Protein AF-A0A4Y8C8L0-F1 (afdb_monomer)

pLDDT: mean 95.58, std 4.85, range [56.34, 98.88]

Structure (mmCIF, N/CA/C/O backbone):
data_AF-A0A4Y8C8L0-F1
#
_entry.id   AF-A0A4Y8C8L0-F1
#
loop_
_atom_site.group_PDB
_atom_site.id
_atom_site.type_symbol
_atom_site.label_atom_id
_atom_site.label_alt_id
_atom_site.label_comp_id
_atom_site.label_asym_id
_atom_site.label_entity_id
_atom_site.label_seq_id
_atom_site.pdbx_PDB_ins_code
_atom_site.Cartn_x
_atom_site.Cartn_y
_atom_site.Cartn_z
_atom_site.occupancy
_atom_site.B_iso_or_equiv
_atom_site.auth_seq_id
_atom_site.auth_comp_id
_atom_site.auth_asym_id
_atom_site.auth_atom_id
_atom_site.pdbx_PDB_model_num
ATOM 1 N N . THR A 1 1 ? 7.442 3.803 11.627 1.00 80.44 1 THR A N 1
ATOM 2 C CA . THR A 1 1 ? 6.664 5.045 11.815 1.00 80.44 1 THR A CA 1
ATOM 3 C C . THR A 1 1 ? 5.688 4.893 12.962 1.00 80.44 1 THR A C 1
ATOM 5 O O . THR A 1 1 ? 5.976 5.440 14.012 1.00 80.44 1 THR A O 1
ATOM 8 N N . LEU A 1 2 ? 4.641 4.067 12.838 1.00 90.44 2 LEU A N 1
ATOM 9 C CA . LEU A 1 2 ? 3.652 3.844 13.908 1.00 90.44 2 LEU A CA 1
ATOM 10 C C . LEU A 1 2 ? 4.263 3.293 15.202 1.00 90.44 2 LEU A C 1
ATOM 12 O O . LEU A 1 2 ? 4.117 3.893 16.256 1.00 90.44 2 LEU A O 1
ATOM 16 N N . THR A 1 3 ? 5.054 2.224 15.108 1.00 92.75 3 THR A N 1
ATOM 17 C CA . THR A 1 3 ? 5.702 1.550 16.253 1.00 92.75 3 THR A CA 1
ATOM 18 C C . THR A 1 3 ? 6.687 2.414 17.051 1.00 92.75 3 THR A C 1
ATOM 20 O O . THR A 1 3 ? 7.166 1.976 18.090 1.00 92.75 3 THR A O 1
ATOM 23 N N . LYS A 1 4 ? 7.007 3.630 16.582 1.00 93.44 4 LYS A N 1
ATOM 24 C CA . LYS A 1 4 ? 7.829 4.602 17.321 1.00 93.44 4 LYS A CA 1
ATOM 25 C C . LYS A 1 4 ? 6.999 5.457 18.296 1.00 93.44 4 LYS A C 1
ATOM 27 O O . LYS A 1 4 ? 7.584 6.148 19.122 1.00 93.44 4 LYS A O 1
ATOM 32 N N . ILE A 1 5 ? 5.669 5.448 18.185 1.00 94.06 5 ILE A N 1
ATOM 33 C CA . ILE A 1 5 ? 4.748 6.255 18.996 1.00 94.06 5 ILE A CA 1
ATOM 34 C C . ILE A 1 5 ? 4.358 5.459 20.249 1.00 94.06 5 ILE A C 1
ATOM 36 O O . ILE A 1 5 ? 3.934 4.307 20.155 1.00 94.06 5 ILE A O 1
ATOM 40 N N . SER A 1 6 ? 4.496 6.067 21.429 1.00 95.50 6 SER A N 1
ATOM 41 C CA . SER A 1 6 ? 4.052 5.448 22.685 1.00 95.50 6 SER A CA 1
ATOM 42 C C . SER A 1 6 ? 2.534 5.233 22.676 1.00 95.50 6 SER A C 1
ATOM 44 O O . SER A 1 6 ? 1.801 6.109 22.228 1.00 95.50 6 SER A O 1
ATOM 46 N N . GLY A 1 7 ? 2.063 4.083 23.166 1.00 94.88 7 GLY A N 1
ATOM 47 C CA . GLY A 1 7 ? 0.633 3.738 23.199 1.00 94.88 7 GLY A CA 1
ATOM 48 C C . GLY A 1 7 ? 0.058 3.211 21.879 1.00 94.88 7 GLY A C 1
ATOM 49 O O . GLY A 1 7 ? -1.104 2.829 21.830 1.00 94.88 7 GLY A O 1
ATOM 50 N N . VAL A 1 8 ? 0.855 3.109 20.807 1.00 96.25 8 VAL A N 1
ATOM 51 C CA . VAL A 1 8 ? 0.346 2.691 19.486 1.00 96.25 8 VAL A CA 1
ATOM 52 C C . VAL A 1 8 ? -0.254 1.280 19.460 1.00 96.25 8 VAL A C 1
ATOM 54 O O . VAL A 1 8 ? -1.056 0.973 18.584 1.00 96.25 8 VAL A O 1
ATOM 57 N N . SER A 1 9 ? 0.083 0.433 20.435 1.00 95.06 9 SER A N 1
ATOM 58 C CA . SER A 1 9 ? -0.522 -0.891 20.614 1.00 95.06 9 SER A CA 1
ATOM 59 C C . SER A 1 9 ? -2.037 -0.853 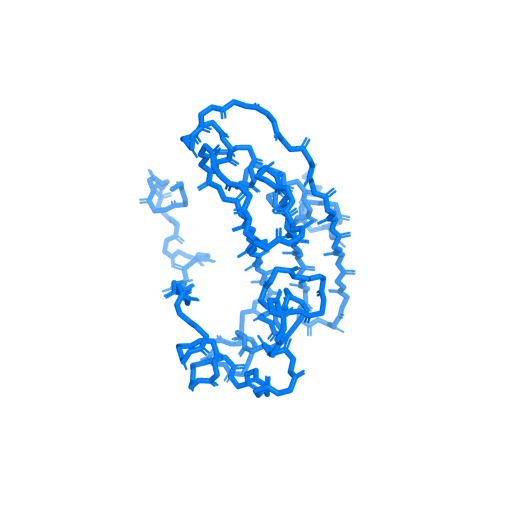20.841 1.00 95.06 9 SER A C 1
ATOM 61 O O . SER A 1 9 ? -2.684 -1.874 20.657 1.00 95.06 9 SER A O 1
ATOM 63 N N . GLU A 1 10 ? -2.606 0.291 21.234 1.00 95.50 10 GLU A N 1
ATOM 64 C CA . GLU A 1 10 ? -4.059 0.466 21.378 1.00 95.50 10 GLU A CA 1
ATOM 65 C C . GLU A 1 10 ? -4.789 0.551 20.028 1.00 95.50 10 GLU A C 1
ATOM 67 O O . GLU A 1 10 ? -5.989 0.303 19.971 1.00 95.50 10 GLU A O 1
ATOM 72 N N . ILE A 1 11 ? -4.080 0.899 18.945 1.00 93.94 11 ILE A N 1
ATOM 73 C CA . ILE A 1 11 ? -4.677 1.159 17.621 1.00 93.94 11 ILE A CA 1
ATOM 74 C C . ILE A 1 11 ? -4.023 0.380 16.474 1.00 93.94 11 ILE A C 1
ATOM 76 O O . ILE A 1 11 ? -4.515 0.403 15.348 1.00 93.94 11 ILE A O 1
ATOM 80 N N . PHE A 1 12 ? -2.885 -0.272 16.716 1.00 95.31 12 PHE A N 1
ATOM 81 C CA . PHE A 1 12 ? -2.119 -0.974 15.693 1.00 95.31 12 PHE A CA 1
ATOM 82 C C . PHE A 1 12 ? -1.701 -2.358 16.182 1.00 95.31 12 PHE A C 1
ATOM 84 O O . PHE A 1 12 ? -0.734 -2.509 16.930 1.00 95.31 12 PHE A O 1
ATOM 91 N N . GLU A 1 13 ? -2.410 -3.376 15.701 1.00 93.31 13 GLU A N 1
ATOM 92 C CA . GLU A 1 13 ? -2.133 -4.777 16.031 1.00 93.31 13 GLU A CA 1
ATOM 93 C C . GLU A 1 13 ? -0.992 -5.372 15.193 1.00 93.31 13 GLU A C 1
ATOM 95 O O . GLU A 1 13 ? -0.293 -6.281 15.639 1.00 93.31 13 GLU A O 1
ATOM 100 N N . GLY A 1 14 ? -0.761 -4.861 13.978 1.00 93.38 14 GLY A N 1
ATOM 101 C CA . GLY A 1 14 ? 0.304 -5.370 13.122 1.00 93.38 14 GLY A CA 1
ATOM 102 C C . GLY A 1 14 ? 0.213 -4.946 11.660 1.00 93.38 14 GLY A C 1
ATOM 103 O O . GLY A 1 14 ? -0.591 -4.108 11.264 1.00 93.38 14 GLY A O 1
ATOM 104 N N . SER A 1 15 ? 1.085 -5.536 10.840 1.00 95.62 15 SER A N 1
ATOM 105 C CA . SER A 1 15 ? 1.141 -5.304 9.392 1.00 95.62 15 SER A CA 1
ATOM 106 C C . SER A 1 15 ? 1.688 -6.523 8.652 1.00 95.62 15 SER A C 1
ATOM 108 O O . SER A 1 15 ? 2.315 -7.395 9.253 1.00 95.62 15 SER A O 1
ATOM 110 N N . ILE A 1 16 ? 1.481 -6.554 7.334 1.00 96.12 16 ILE A N 1
ATOM 111 C CA . ILE A 1 16 ? 2.042 -7.563 6.434 1.00 96.12 16 ILE A CA 1
ATOM 112 C C . ILE A 1 16 ? 3.026 -6.893 5.476 1.00 96.12 16 ILE A C 1
ATOM 114 O O . ILE A 1 16 ? 2.667 -5.959 4.761 1.00 96.12 16 ILE A O 1
ATOM 118 N N . ILE A 1 17 ? 4.247 -7.426 5.408 1.00 96.81 17 ILE A N 1
ATOM 119 C CA . ILE A 1 17 ? 5.237 -7.064 4.389 1.00 96.81 17 ILE A CA 1
ATOM 120 C C . ILE A 1 17 ? 5.237 -8.146 3.304 1.00 96.81 17 ILE A C 1
ATOM 122 O O . ILE A 1 17 ? 5.877 -9.188 3.438 1.00 96.81 17 ILE A O 1
ATOM 126 N N . SER A 1 18 ? 4.502 -7.909 2.216 1.00 96.19 18 SER A N 1
ATOM 127 C CA . SER A 1 18 ? 4.296 -8.872 1.125 1.00 96.19 18 SER A CA 1
ATOM 128 C C . SER A 1 18 ? 5.189 -8.602 -0.093 1.00 96.19 18 SER A C 1
ATOM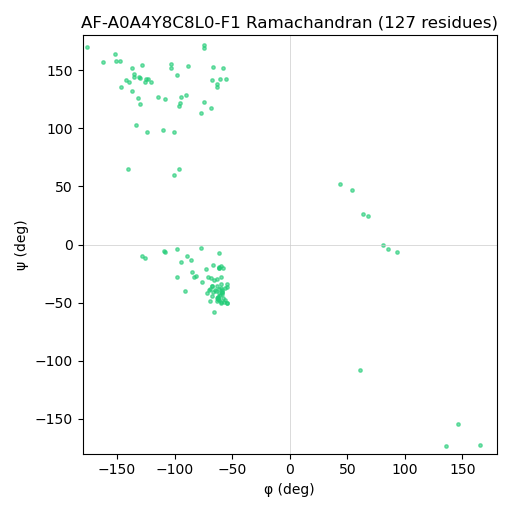 130 O O . SER A 1 18 ? 4.721 -8.367 -1.208 1.00 96.19 18 SER A O 1
ATOM 132 N N . TYR A 1 19 ? 6.509 -8.642 0.114 1.00 94.62 19 TYR A N 1
ATOM 133 C CA . TYR A 1 19 ? 7.490 -8.254 -0.911 1.00 94.62 19 TYR A CA 1
ATOM 134 C C . TYR A 1 19 ? 7.349 -9.052 -2.219 1.00 94.62 19 TYR A C 1
ATOM 136 O O . TYR A 1 19 ? 7.219 -8.464 -3.289 1.00 94.62 19 TYR A O 1
ATOM 144 N N . SER A 1 20 ? 7.279 -10.384 -2.143 1.00 95.94 20 SER A N 1
ATOM 145 C CA . SER A 1 20 ? 7.144 -11.242 -3.330 1.00 95.94 20 SER A CA 1
ATOM 146 C C . SER A 1 20 ? 5.688 -11.488 -3.730 1.00 95.94 20 SER A C 1
ATOM 148 O O . SER A 1 20 ? 4.792 -11.499 -2.882 1.00 95.94 20 SER A O 1
ATOM 150 N N . ASN A 1 21 ? 5.460 -11.766 -5.016 1.00 96.56 21 ASN A N 1
ATOM 151 C CA . ASN A 1 21 ? 4.139 -12.140 -5.536 1.00 96.56 21 ASN A CA 1
ATOM 152 C C . ASN A 1 21 ? 3.604 -13.415 -4.877 1.00 96.56 21 ASN A C 1
ATOM 154 O O . ASN A 1 21 ? 2.422 -13.478 -4.554 1.00 96.56 21 ASN A O 1
ATOM 158 N N . ARG A 1 22 ? 4.484 -14.365 -4.535 1.00 96.94 22 ARG A N 1
ATOM 159 C CA . ARG A 1 22 ? 4.128 -15.543 -3.735 1.00 96.94 22 ARG A CA 1
ATOM 160 C C . ARG A 1 22 ? 3.497 -15.161 -2.391 1.00 96.94 22 ARG A C 1
ATOM 162 O O . ARG A 1 22 ? 2.441 -15.674 -2.053 1.00 96.94 22 AR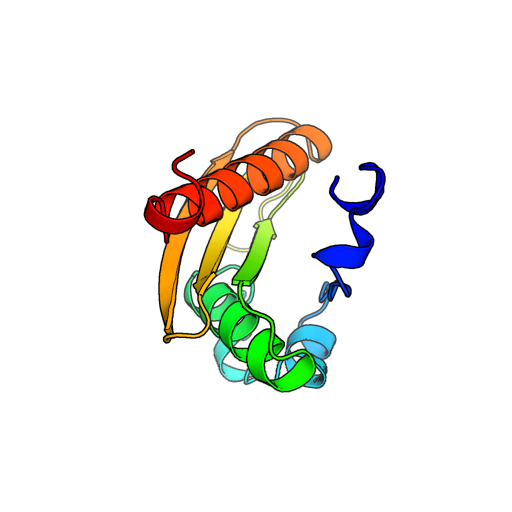G A O 1
ATOM 169 N N . ILE A 1 23 ? 4.099 -14.229 -1.645 1.00 97.31 23 ILE A N 1
ATOM 170 C CA . ILE A 1 23 ? 3.550 -13.791 -0.348 1.00 97.31 23 ILE A CA 1
ATOM 171 C C . ILE A 1 23 ? 2.251 -12.996 -0.530 1.00 97.31 23 ILE A C 1
ATOM 173 O O . ILE A 1 23 ? 1.317 -13.170 0.248 1.00 97.31 23 ILE A O 1
ATOM 177 N N . LYS A 1 24 ? 2.146 -12.153 -1.567 1.00 97.75 24 LYS A N 1
ATOM 178 C CA . LYS A 1 24 ? 0.880 -11.477 -1.904 1.00 97.75 24 LYS A CA 1
ATOM 179 C C . LYS A 1 24 ? -0.236 -12.488 -2.187 1.00 97.75 24 LYS A C 1
ATOM 181 O O . LYS A 1 24 ? -1.355 -12.313 -1.713 1.00 97.75 24 LYS A O 1
ATOM 186 N N . HIS A 1 25 ? 0.072 -13.555 -2.914 1.00 97.50 25 HIS A N 1
ATOM 187 C CA . HIS A 1 25 ? -0.876 -14.624 -3.186 1.00 97.50 25 HIS A CA 1
ATOM 188 C C . HIS A 1 25 ? -1.262 -15.381 -1.911 1.00 97.50 25 HIS A C 1
ATOM 190 O O . HIS A 1 25 ? -2.431 -15.398 -1.536 1.00 97.50 25 HIS A O 1
ATOM 196 N N . GLU A 1 26 ? -0.283 -15.947 -1.208 1.00 96.94 26 GLU A N 1
ATOM 197 C CA . GLU A 1 26 ? -0.525 -16.831 -0.066 1.00 96.94 26 GLU A CA 1
ATOM 198 C C . GLU A 1 26 ? -1.158 -16.107 1.131 1.00 96.94 26 GLU A C 1
ATOM 200 O O . GLU A 1 26 ? -2.032 -16.666 1.787 1.00 96.94 26 GLU A O 1
ATOM 205 N N . TRP A 1 27 ? -0.719 -14.883 1.449 1.00 96.75 27 TRP A N 1
ATOM 206 C CA . TRP A 1 27 ? -1.106 -14.219 2.705 1.00 96.75 27 TRP A CA 1
ATOM 207 C C . TRP A 1 27 ? -2.253 -13.225 2.539 1.00 96.75 27 TRP A C 1
ATOM 209 O O . TRP A 1 27 ? -2.993 -12.977 3.490 1.00 96.75 27 TRP A O 1
ATOM 219 N N . LEU A 1 28 ? -2.393 -12.633 1.349 1.00 97.25 28 LEU A N 1
ATOM 220 C CA . LEU A 1 28 ? -3.445 -11.654 1.047 1.00 97.25 28 LEU A CA 1
ATOM 221 C C . LEU A 1 28 ? -4.509 -12.220 0.091 1.00 97.25 28 LEU A C 1
ATOM 223 O O . LEU A 1 28 ? -5.520 -11.564 -0.159 1.00 97.25 28 LEU A O 1
ATOM 227 N N . GLY A 1 29 ? -4.321 -13.438 -0.431 1.00 96.88 29 GLY A N 1
ATOM 228 C CA . GLY A 1 29 ? -5.278 -14.097 -1.322 1.00 96.88 29 GLY A CA 1
ATOM 229 C C . GLY A 1 29 ? -5.398 -13.427 -2.691 1.00 96.88 29 GLY A C 1
ATOM 230 O O . GLY A 1 29 ? -6.454 -13.516 -3.324 1.00 96.88 29 GLY A O 1
ATOM 231 N N . ILE A 1 30 ? -4.362 -12.709 -3.135 1.00 97.88 30 ILE A N 1
ATOM 232 C CA . ILE A 1 30 ? -4.360 -12.039 -4.440 1.00 97.88 30 ILE A CA 1
ATOM 233 C C . ILE A 1 30 ? -4.175 -13.097 -5.527 1.00 97.88 30 ILE A C 1
ATOM 235 O O . ILE A 1 30 ? -3.200 -13.840 -5.511 1.00 97.88 30 ILE A O 1
ATOM 239 N N . SER A 1 31 ? -5.111 -13.191 -6.471 1.00 97.50 31 SER A N 1
ATOM 240 C CA . SER A 1 31 ? -5.017 -14.161 -7.569 1.00 97.50 31 SER A CA 1
ATOM 241 C C . SER A 1 31 ? -3.761 -13.929 -8.415 1.00 97.50 31 SER A C 1
ATOM 243 O O . SER A 1 31 ? -3.411 -12.782 -8.692 1.00 97.50 31 SER A O 1
ATOM 245 N N . GLU A 1 32 ? -3.122 -15.007 -8.872 1.00 96.69 32 GLU A N 1
ATOM 246 C CA . GLU A 1 32 ? -1.951 -14.933 -9.755 1.00 96.69 32 GLU A CA 1
ATOM 247 C C . GLU A 1 32 ? -2.234 -14.105 -11.013 1.00 96.69 32 GLU A C 1
ATOM 249 O O . GLU A 1 32 ? -1.413 -13.271 -11.377 1.00 96.69 32 GLU A O 1
ATOM 254 N N . SER A 1 33 ? -3.446 -14.183 -11.577 1.00 97.00 33 SER A N 1
ATOM 255 C CA . SER A 1 33 ? -3.836 -13.387 -12.750 1.00 97.00 33 SER A CA 1
ATOM 256 C C . SER A 1 33 ? -3.801 -11.868 -12.517 1.00 97.00 33 SER A C 1
ATOM 258 O O . SER A 1 33 ? -3.831 -11.092 -13.465 1.00 97.00 33 SER A O 1
ATOM 260 N N . VAL A 1 34 ? -3.835 -11.417 -11.256 1.00 97.12 34 VAL A N 1
ATOM 261 C CA . VAL A 1 34 ? -3.669 -9.997 -10.893 1.00 97.12 34 VAL A CA 1
ATOM 262 C C . VAL A 1 34 ? -2.192 -9.614 -10.813 1.00 97.12 34 VAL A C 1
ATOM 264 O O . VAL A 1 34 ? -1.871 -8.450 -11.017 1.00 97.12 34 VAL A O 1
ATOM 267 N N . LEU A 1 35 ? -1.316 -10.568 -10.496 1.00 96.69 35 LEU A N 1
ATOM 268 C CA . LEU A 1 35 ? 0.121 -10.368 -10.288 1.00 96.69 35 LEU A CA 1
ATOM 269 C C . LEU A 1 35 ? 0.946 -10.642 -11.556 1.00 96.69 35 LEU A C 1
ATOM 271 O O . LEU A 1 35 ? 2.109 -10.262 -11.630 1.00 96.69 35 LEU A O 1
ATOM 275 N N . GLU A 1 36 ? 0.367 -11.300 -12.557 1.00 93.19 36 GLU A N 1
ATOM 276 C CA . GLU A 1 36 ? 0.993 -11.514 -13.861 1.00 93.19 36 GLU A CA 1
ATOM 277 C C . GLU A 1 36 ? 1.372 -10.195 -14.556 1.00 93.19 36 GLU A C 1
ATOM 279 O O . GLU A 1 36 ? 0.712 -9.170 -14.397 1.00 93.19 36 GLU A O 1
ATOM 284 N N . ASN A 1 37 ? 2.411 -10.241 -15.398 1.00 89.62 37 ASN A N 1
ATOM 285 C CA . ASN A 1 37 ? 2.855 -9.121 -16.239 1.00 89.62 37 ASN A CA 1
ATOM 286 C C . ASN A 1 37 ? 3.134 -7.817 -15.464 1.00 89.62 37 ASN A C 1
ATOM 288 O O . ASN A 1 37 ? 2.710 -6.744 -15.894 1.00 89.62 37 ASN A O 1
ATOM 292 N N . ASN A 1 38 ? 3.867 -7.911 -14.349 1.00 88.19 38 ASN A N 1
ATOM 293 C CA . ASN A 1 38 ? 4.175 -6.794 -13.443 1.00 88.19 38 ASN A CA 1
ATOM 294 C C . ASN A 1 38 ? 2.924 -6.201 -12.765 1.00 88.19 38 ASN A C 1
ATOM 296 O O . ASN A 1 38 ? 2.889 -5.021 -12.408 1.00 88.19 38 ASN A O 1
ATOM 300 N N . GLY A 1 39 ? 1.876 -7.014 -12.607 1.00 93.25 39 GLY A N 1
ATOM 301 C CA . GLY A 1 39 ? 0.598 -6.599 -12.049 1.00 93.25 39 GLY A CA 1
ATOM 302 C C . GLY A 1 39 ? 0.657 -6.221 -10.567 1.00 93.25 39 GLY A C 1
ATOM 303 O O . GLY A 1 39 ? -0.214 -5.490 -10.099 1.00 93.25 39 GLY A O 1
ATOM 304 N N . GLU A 1 40 ? 1.698 -6.624 -9.832 1.00 95.81 40 GLU A N 1
ATOM 305 C CA . G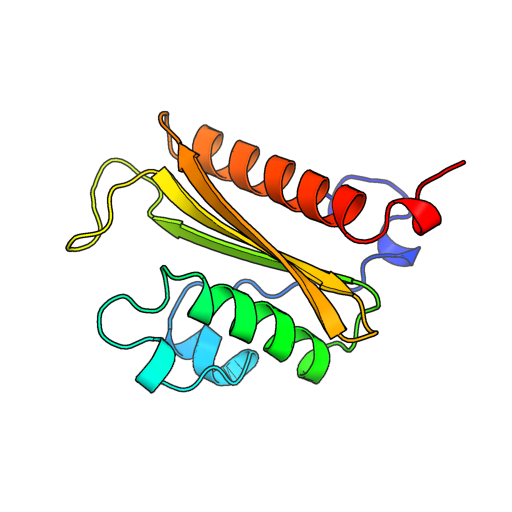LU A 1 40 ? 1.961 -6.159 -8.467 1.00 95.81 40 GLU A CA 1
ATOM 306 C C . GLU A 1 40 ? 2.148 -4.640 -8.375 1.00 95.81 40 GLU A C 1
ATOM 308 O O . GLU A 1 40 ? 1.801 -4.035 -7.363 1.00 95.81 40 GLU A O 1
ATOM 313 N N . TYR A 1 41 ? 2.609 -4.014 -9.455 1.00 96.94 41 TYR A N 1
ATOM 314 C CA . TYR A 1 41 ? 2.754 -2.572 -9.580 1.00 96.94 41 TYR A CA 1
ATOM 315 C C . TYR A 1 41 ? 1.522 -2.001 -10.288 1.00 96.94 41 TYR A C 1
ATOM 317 O O . TYR A 1 41 ? 1.589 -1.510 -11.415 1.00 96.94 41 TYR A O 1
ATOM 325 N N . SER A 1 42 ? 0.363 -2.109 -9.636 1.00 97.69 42 SER A N 1
ATOM 326 C CA . SER A 1 42 ? -0.894 -1.575 -10.160 1.00 97.69 42 SER A CA 1
ATOM 327 C C . SER A 1 42 ? -1.875 -1.177 -9.060 1.00 97.69 42 SER A C 1
ATOM 329 O O . SER A 1 42 ? -1.871 -1.727 -7.954 1.00 97.69 42 SER A O 1
ATOM 331 N N . GLU A 1 43 ? -2.809 -0.285 -9.403 1.00 97.94 43 GLU A N 1
ATOM 332 C CA . GLU A 1 43 ? -3.960 0.042 -8.553 1.00 97.94 43 GLU A CA 1
ATOM 333 C C . GLU A 1 43 ? -4.773 -1.214 -8.218 1.00 97.94 43 GLU A C 1
ATOM 335 O O . GLU A 1 43 ? -5.225 -1.390 -7.086 1.00 97.94 43 GLU A O 1
ATOM 340 N N . ARG A 1 44 ? -4.900 -2.142 -9.176 1.00 98.06 44 ARG A N 1
ATOM 341 C CA . ARG A 1 44 ? -5.615 -3.405 -8.979 1.00 98.06 44 ARG A CA 1
ATOM 342 C C . ARG A 1 44 ? -4.959 -4.258 -7.896 1.00 98.06 44 ARG A C 1
ATOM 344 O O . ARG A 1 44 ? -5.670 -4.775 -7.037 1.00 98.06 44 ARG A O 1
ATOM 351 N N . CYS A 1 45 ? -3.633 -4.393 -7.897 1.00 98.44 45 CYS A N 1
ATOM 352 C CA . CYS A 1 45 ? -2.936 -5.119 -6.836 1.00 98.44 45 CYS A CA 1
ATOM 353 C C . CYS A 1 45 ? -3.141 -4.445 -5.475 1.00 98.44 45 CYS A C 1
ATOM 355 O O . CYS A 1 45 ? -3.527 -5.126 -4.528 1.00 98.44 45 CYS A O 1
ATOM 357 N N . VAL A 1 46 ? -2.983 -3.121 -5.378 1.00 98.69 46 VAL A N 1
ATOM 358 C CA . VAL A 1 46 ? -3.211 -2.377 -4.124 1.00 98.69 46 VAL A CA 1
ATOM 359 C C . VAL A 1 46 ? -4.640 -2.559 -3.602 1.00 98.69 46 VAL A C 1
ATOM 361 O O . VAL A 1 46 ? -4.822 -2.813 -2.412 1.00 98.69 46 VAL A O 1
ATOM 364 N N . TYR A 1 47 ? -5.651 -2.541 -4.474 1.00 98.56 47 TYR A N 1
ATOM 365 C CA . TYR A 1 47 ? -7.034 -2.838 -4.092 1.00 98.56 47 TYR A CA 1
ATOM 366 C C . TYR A 1 47 ? -7.166 -4.235 -3.466 1.00 98.56 47 TYR A C 1
ATOM 368 O O . TYR A 1 47 ? -7.774 -4.398 -2.407 1.00 98.56 47 TYR A O 1
ATOM 376 N N . PHE A 1 48 ? -6.562 -5.256 -4.081 1.00 98.44 48 PHE A N 1
ATOM 377 C CA . PHE A 1 48 ? -6.591 -6.612 -3.531 1.00 98.44 48 PHE A CA 1
ATOM 378 C C . PHE A 1 48 ? -5.729 -6.773 -2.273 1.00 98.44 48 PHE A C 1
ATOM 380 O O . PHE A 1 48 ? -6.094 -7.572 -1.414 1.00 98.44 48 PHE A O 1
ATOM 387 N N . MET A 1 49 ? -4.660 -5.990 -2.100 1.00 98.56 49 MET A N 1
ATOM 388 C CA . MET A 1 49 ? -3.912 -5.926 -0.839 1.00 98.56 49 MET A CA 1
ATOM 389 C C . MET A 1 49 ? -4.792 -5.382 0.293 1.00 98.56 49 MET A C 1
ATOM 391 O O . MET A 1 49 ? -4.855 -5.998 1.358 1.00 98.56 49 MET A O 1
ATOM 395 N N . LEU A 1 50 ? -5.529 -4.290 0.041 1.00 98.44 50 LEU A N 1
ATOM 396 C CA . LEU A 1 50 ? -6.501 -3.734 0.989 1.00 98.44 50 LEU A CA 1
ATOM 397 C C . LEU A 1 50 ? -7.581 -4.766 1.325 1.00 98.44 50 LEU A C 1
ATOM 399 O O . LEU A 1 50 ? -7.820 -5.052 2.489 1.00 98.44 50 LEU A O 1
ATOM 403 N N . LYS A 1 51 ? -8.199 -5.408 0.328 1.00 97.94 51 LYS A N 1
ATOM 404 C CA . LYS A 1 51 ? -9.213 -6.448 0.580 1.00 97.94 51 LYS A CA 1
ATOM 405 C C . LYS A 1 51 ? -8.649 -7.665 1.318 1.00 97.94 51 LYS A C 1
ATOM 407 O O . LYS A 1 51 ? -9.364 -8.266 2.118 1.00 97.94 51 LYS A O 1
ATOM 412 N N . GLY A 1 52 ? -7.408 -8.044 1.027 1.00 97.38 52 GLY A N 1
ATOM 413 C CA . GLY A 1 52 ? -6.731 -9.183 1.634 1.00 97.38 52 GLY A CA 1
ATOM 414 C C . GLY A 1 52 ? -6.554 -9.009 3.137 1.00 97.38 52 GLY A C 1
ATOM 415 O O . GLY A 1 52 ? -6.901 -9.912 3.895 1.00 97.38 52 GLY A O 1
ATOM 416 N N . ILE A 1 53 ? -6.116 -7.827 3.587 1.00 97.00 53 ILE A N 1
ATOM 417 C CA . ILE A 1 53 ? -5.866 -7.605 5.018 1.00 97.00 53 ILE A CA 1
ATOM 418 C C . ILE A 1 53 ? -7.149 -7.667 5.860 1.00 97.00 53 ILE A C 1
ATOM 420 O O . ILE A 1 53 ? -7.101 -8.151 6.988 1.00 97.00 53 ILE A O 1
ATOM 424 N N . PHE A 1 54 ? -8.314 -7.295 5.312 1.00 96.50 54 PHE A N 1
ATOM 425 C CA . PHE A 1 54 ? -9.599 -7.469 6.009 1.00 96.50 54 PHE A CA 1
ATOM 426 C C . PHE A 1 54 ? -9.951 -8.934 6.275 1.00 96.50 54 PHE A C 1
ATOM 428 O O . PHE A 1 54 ? -10.604 -9.224 7.272 1.00 96.50 54 PHE A O 1
ATOM 435 N N . LYS A 1 55 ? -9.504 -9.870 5.431 1.00 92.44 55 LYS A N 1
ATOM 436 C CA . LYS A 1 55 ? -9.718 -11.306 5.669 1.00 92.44 55 LYS A CA 1
ATOM 437 C C . LYS A 1 55 ? -8.790 -11.859 6.749 1.00 92.44 55 LYS A C 1
ATOM 439 O O . LYS A 1 55 ? -9.176 -12.786 7.451 1.00 92.44 55 LYS A O 1
ATOM 444 N N . THR A 1 56 ? -7.580 -11.312 6.851 1.00 90.31 56 THR A N 1
ATOM 445 C CA . THR A 1 56 ? -6.526 -11.839 7.728 1.00 90.31 56 THR A CA 1
ATOM 446 C C . THR A 1 56 ? -6.544 -11.204 9.118 1.00 90.31 56 THR A C 1
ATOM 448 O O . THR A 1 56 ? -6.335 -11.906 10.101 1.00 90.31 56 THR A O 1
ATOM 451 N N . ALA A 1 57 ? -6.791 -9.895 9.206 1.00 92.94 57 ALA A N 1
ATOM 452 C CA . ALA A 1 57 ? -6.702 -9.121 10.448 1.00 92.94 57 ALA A CA 1
ATOM 453 C C . ALA A 1 57 ? -7.975 -8.325 10.784 1.00 92.94 57 ALA A C 1
ATOM 455 O O . ALA A 1 57 ? -8.083 -7.820 11.891 1.00 92.94 57 ALA A O 1
ATOM 456 N N . ASN A 1 58 ? -8.930 -8.205 9.850 1.00 95.31 58 ASN A N 1
ATOM 457 C CA . ASN A 1 58 ? -10.200 -7.486 10.037 1.00 95.31 58 ASN A CA 1
ATOM 458 C C . ASN A 1 58 ? -10.068 -6.108 10.746 1.00 95.31 58 ASN A C 1
ATOM 460 O O . ASN A 1 58 ? -10.762 -5.874 11.738 1.00 95.31 58 ASN A O 1
ATOM 464 N N . PRO A 1 59 ? -9.185 -5.202 10.275 1.00 97.31 59 PRO A N 1
ATOM 465 C CA . PRO A 1 59 ? -8.962 -3.919 10.939 1.00 97.31 59 PRO A CA 1
ATOM 466 C C . PRO A 1 59 ? -10.126 -2.945 10.692 1.00 97.31 59 PRO A C 1
ATOM 468 O O . PRO A 1 59 ? -10.942 -3.161 9.799 1.00 97.31 59 PRO A O 1
ATOM 471 N N . ASP A 1 60 ? -10.177 -1.820 11.410 1.00 97.31 60 ASP A N 1
ATOM 472 C CA . ASP A 1 60 ? -11.078 -0.714 11.048 1.00 97.31 60 ASP A CA 1
ATOM 473 C C . ASP A 1 60 ? -10.599 0.015 9.785 1.00 97.31 60 ASP A C 1
ATOM 475 O O . ASP A 1 60 ? -11.392 0.331 8.894 1.00 97.31 60 ASP A O 1
ATOM 479 N N . PHE A 1 61 ? -9.285 0.229 9.694 1.00 97.94 61 PHE A N 1
ATOM 480 C CA . PHE A 1 61 ? -8.612 0.854 8.563 1.00 97.94 61 PHE A CA 1
ATOM 481 C C . PHE A 1 61 ? -7.497 -0.034 8.018 1.00 97.94 61 PHE A C 1
ATOM 483 O O . PHE A 1 61 ? -6.710 -0.614 8.763 1.00 97.94 61 PHE A O 1
ATOM 490 N N . ALA A 1 62 ? -7.384 -0.076 6.696 1.00 98.25 62 ALA A N 1
ATOM 491 C CA . ALA A 1 62 ? -6.315 -0.743 5.974 1.00 98.25 62 ALA A CA 1
ATOM 492 C C . ALA A 1 62 ? -5.562 0.262 5.105 1.00 98.25 62 ALA A C 1
ATOM 494 O O . ALA A 1 62 ? -6.179 1.097 4.447 1.00 98.25 62 ALA A O 1
ATOM 495 N N . LEU A 1 63 ? -4.237 0.130 5.062 1.00 98.50 63 LEU A N 1
ATOM 496 C CA . LEU A 1 63 ? -3.349 0.883 4.179 1.00 98.50 63 LEU A CA 1
ATOM 497 C C . LEU A 1 63 ? -2.533 -0.095 3.338 1.00 98.50 63 LEU A C 1
ATOM 499 O O . LEU A 1 63 ? -2.114 -1.142 3.836 1.00 98.50 63 LEU A O 1
ATOM 503 N N . ALA A 1 64 ? -2.294 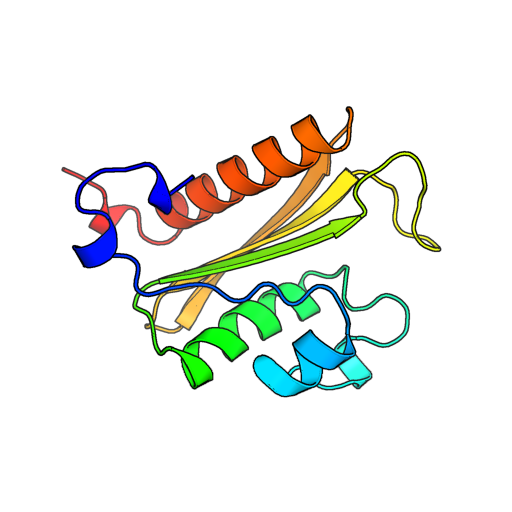0.240 2.074 1.00 98.62 64 ALA A N 1
ATOM 504 C CA . ALA A 1 64 ? -1.500 -0.585 1.172 1.00 98.62 64 ALA A CA 1
ATOM 505 C C . ALA A 1 64 ? -0.633 0.278 0.254 1.00 98.62 64 ALA A C 1
ATOM 507 O O . ALA A 1 64 ? -1.065 1.326 -0.221 1.00 98.62 64 ALA A O 1
ATOM 508 N N . ILE A 1 65 ? 0.589 -0.195 0.009 1.00 98.62 65 ILE A N 1
ATOM 509 C CA . ILE A 1 65 ? 1.592 0.455 -0.835 1.00 98.62 65 ILE A CA 1
ATOM 510 C C . ILE A 1 65 ? 2.243 -0.619 -1.704 1.00 98.62 65 ILE A C 1
ATOM 512 O O . ILE A 1 65 ? 2.670 -1.657 -1.194 1.00 98.62 65 ILE A O 1
ATOM 516 N N . SER A 1 66 ? 2.352 -0.369 -3.005 1.00 98.25 66 SER A N 1
ATOM 517 C CA . SER A 1 66 ? 3.167 -1.175 -3.913 1.00 98.25 66 SER A CA 1
ATOM 518 C C . SER A 1 66 ? 3.753 -0.305 -5.012 1.00 98.25 66 SER A C 1
ATOM 520 O O . SER A 1 66 ? 3.056 0.536 -5.562 1.00 98.25 66 SER A O 1
ATOM 522 N N . GLY A 1 67 ? 5.028 -0.469 -5.343 1.00 97.19 67 GLY A N 1
ATOM 523 C CA . GLY A 1 67 ? 5.679 0.413 -6.306 1.00 97.19 67 GLY A CA 1
ATOM 524 C C . GLY A 1 67 ? 7.109 0.016 -6.620 1.00 97.19 67 GLY A C 1
ATOM 525 O O . GLY A 1 67 ? 7.695 -0.835 -5.946 1.00 97.19 67 GLY A O 1
ATOM 526 N N . VAL A 1 68 ? 7.660 0.661 -7.642 1.00 97.06 68 VAL A N 1
ATOM 527 C CA . VAL A 1 68 ? 9.039 0.469 -8.094 1.00 97.06 68 VAL A CA 1
ATOM 528 C C . VAL A 1 68 ? 9.903 1.556 -7.468 1.00 97.06 68 VAL A C 1
ATOM 530 O O . VAL A 1 68 ? 9.664 2.742 -7.685 1.00 97.06 68 VAL A O 1
ATOM 533 N N . VAL A 1 69 ? 10.899 1.153 -6.675 1.00 92.75 69 VAL A N 1
ATOM 534 C CA . VAL A 1 69 ? 11.766 2.082 -5.939 1.00 92.75 69 VAL A CA 1
ATOM 535 C C . VAL A 1 69 ? 13.246 1.749 -6.151 1.00 92.75 69 VAL A C 1
ATOM 537 O O . VAL A 1 69 ? 13.731 0.679 -5.757 1.00 92.75 69 VAL A O 1
ATOM 540 N N . GLY A 1 70 ? 13.998 2.709 -6.687 1.00 88.31 70 GLY A N 1
ATOM 541 C CA . GLY A 1 70 ? 15.446 2.620 -6.874 1.00 88.31 70 GLY A CA 1
ATOM 542 C C . GLY A 1 70 ? 15.921 3.350 -8.127 1.00 88.31 70 GLY A C 1
ATOM 543 O O . GLY A 1 70 ? 15.279 4.275 -8.603 1.00 88.31 70 GLY A O 1
ATOM 544 N N . GLU A 1 71 ? 17.049 2.922 -8.682 1.00 85.94 71 GLU A N 1
ATOM 545 C CA . GLU A 1 71 ? 17.655 3.584 -9.850 1.00 85.94 71 GLU A CA 1
ATOM 546 C C . GLU A 1 71 ? 17.152 3.044 -11.198 1.00 85.94 71 GLU A C 1
ATOM 548 O O . GLU A 1 71 ? 17.478 3.599 -12.243 1.00 85.94 71 GLU A O 1
ATOM 553 N N . LYS A 1 72 ? 16.410 1.929 -11.199 1.00 92.25 72 LYS A N 1
ATOM 554 C CA . LYS A 1 72 ? 16.027 1.211 -12.419 1.00 92.25 72 LYS A CA 1
ATOM 555 C C . LYS A 1 72 ? 14.522 1.036 -12.520 1.00 92.25 72 LYS A C 1
ATOM 557 O O . LYS A 1 72 ? 13.859 0.750 -11.525 1.00 92.25 72 LYS A O 1
ATOM 562 N N . ASP A 1 73 ? 14.039 1.152 -13.748 1.00 95.06 73 ASP A N 1
ATOM 563 C CA . ASP A 1 73 ? 12.681 0.796 -14.138 1.00 95.06 73 ASP A CA 1
ATOM 564 C C .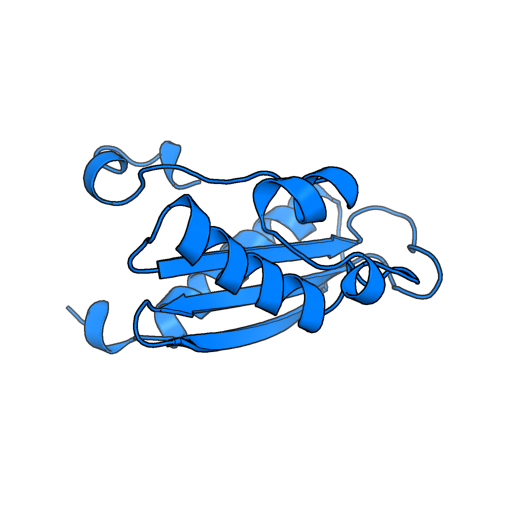 ASP A 1 73 ? 12.464 -0.721 -14.032 1.00 95.06 73 ASP A C 1
ATOM 566 O O . ASP A 1 73 ? 13.397 -1.510 -14.202 1.00 95.06 73 ASP A O 1
ATOM 570 N N . GLU A 1 74 ? 11.214 -1.124 -13.808 1.00 93.19 74 GLU A N 1
ATOM 571 C CA . GLU A 1 74 ? 10.797 -2.527 -13.781 1.00 93.19 74 GLU A CA 1
ATOM 572 C C . GLU A 1 74 ? 9.933 -2.823 -15.013 1.00 93.19 74 GLU A C 1
ATOM 574 O O . GLU A 1 74 ? 8.741 -2.494 -15.098 1.00 93.19 74 GLU A O 1
ATOM 579 N N . GLY A 1 75 ? 10.563 -3.401 -16.035 1.00 91.19 75 GLY A N 1
ATOM 580 C CA . GLY A 1 75 ? 9.949 -3.586 -17.346 1.00 91.19 75 GLY A CA 1
ATOM 581 C C . GLY A 1 75 ? 9.567 -2.247 -17.986 1.00 91.19 75 GLY A C 1
ATOM 582 O O . GLY A 1 75 ? 10.426 -1.506 -18.450 1.00 91.19 75 GLY A O 1
ATOM 583 N N . LYS A 1 76 ? 8.263 -1.955 -18.055 1.00 92.38 76 LYS A N 1
ATOM 584 C CA . LYS A 1 76 ? 7.723 -0.696 -18.611 1.00 92.38 76 LYS A CA 1
ATOM 585 C C . LYS A 1 76 ? 7.382 0.344 -17.541 1.00 92.38 76 LYS A C 1
ATOM 587 O O . LYS A 1 76 ? 6.928 1.436 -17.883 1.00 92.38 76 LYS A O 1
ATOM 592 N N . ILE A 1 77 ? 7.524 -0.009 -16.268 1.00 95.69 77 ILE A N 1
ATOM 593 C CA . ILE A 1 77 ? 7.098 0.821 -15.146 1.00 95.69 77 ILE A CA 1
ATOM 594 C C . ILE A 1 77 ? 8.302 1.614 -14.671 1.00 95.69 77 ILE A C 1
ATOM 596 O O . ILE A 1 77 ? 9.327 1.038 -14.305 1.00 95.69 77 ILE A O 1
ATOM 600 N N . LYS A 1 78 ? 8.170 2.940 -14.695 1.00 96.81 78 LYS A N 1
ATOM 601 C CA . LYS A 1 78 ? 9.253 3.834 -14.299 1.00 96.81 78 LYS A CA 1
ATOM 602 C C . LYS A 1 78 ? 9.543 3.711 -12.813 1.00 96.81 78 LYS A C 1
ATOM 604 O O . LYS A 1 78 ? 8.601 3.638 -12.015 1.00 96.81 78 LYS A O 1
ATOM 609 N N . SER A 1 79 ? 10.817 3.766 -12.442 1.00 97.50 79 SER A N 1
ATOM 610 C CA . SER A 1 79 ? 11.177 3.953 -11.040 1.00 97.50 79 SER A CA 1
ATOM 611 C C . SER A 1 79 ? 10.515 5.213 -10.479 1.00 97.50 79 SER A C 1
ATOM 613 O O . SER A 1 79 ? 10.340 6.203 -11.190 1.00 97.50 79 SER A O 1
ATOM 615 N N . GLY A 1 80 ? 10.0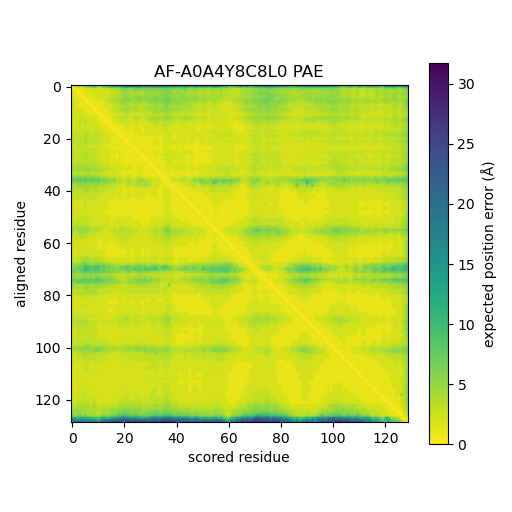79 5.143 -9.222 1.00 97.75 80 GLY A N 1
ATOM 616 C CA . GLY A 1 80 ? 9.294 6.192 -8.579 1.00 97.75 80 GLY A CA 1
ATOM 617 C C . GLY A 1 80 ? 7.789 6.100 -8.830 1.00 97.75 80 GLY A C 1
ATOM 618 O O . GLY A 1 80 ? 7.040 6.877 -8.239 1.00 97.75 80 GLY A O 1
ATOM 619 N N . THR A 1 81 ? 7.320 5.147 -9.647 1.00 98.44 81 THR A N 1
ATOM 620 C CA . THR A 1 81 ? 5.884 4.843 -9.770 1.00 98.44 81 THR A CA 1
ATOM 621 C C . THR A 1 81 ? 5.432 4.028 -8.561 1.00 98.44 81 THR A C 1
ATOM 623 O O . THR A 1 81 ? 5.853 2.879 -8.388 1.00 98.44 81 THR A O 1
ATOM 626 N N . ILE A 1 82 ? 4.570 4.609 -7.723 1.00 98.62 82 ILE A N 1
ATOM 627 C CA . ILE A 1 82 ? 4.088 3.973 -6.492 1.00 98.62 82 ILE A CA 1
ATOM 628 C C . ILE A 1 82 ? 2.573 4.087 -6.395 1.00 98.62 82 ILE A C 1
ATOM 630 O O . ILE A 1 82 ? 2.010 5.173 -6.425 1.00 98.62 82 ILE A O 1
ATOM 634 N N . TYR A 1 83 ? 1.918 2.951 -6.223 1.00 98.75 83 TYR A N 1
ATOM 635 C CA . TYR A 1 83 ? 0.489 2.823 -6.010 1.00 98.75 83 TYR A CA 1
ATOM 636 C C . TYR A 1 83 ? 0.218 2.763 -4.5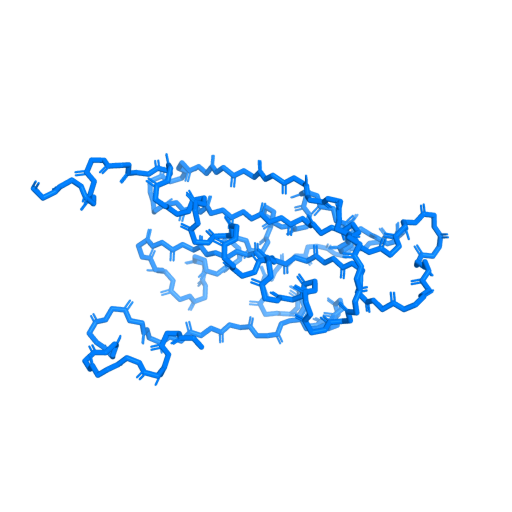12 1.00 98.75 83 TYR A C 1
ATOM 638 O O . TYR A 1 83 ? 0.799 1.939 -3.797 1.00 98.75 83 TYR A O 1
ATOM 646 N N . ILE A 1 84 ? -0.673 3.625 -4.038 1.00 98.88 84 ILE A N 1
ATOM 647 C CA . ILE A 1 84 ? -1.041 3.717 -2.628 1.00 98.88 84 ILE A CA 1
ATOM 648 C C . ILE A 1 84 ? -2.555 3.659 -2.466 1.00 98.88 84 ILE A C 1
ATOM 650 O O . ILE A 1 84 ? -3.311 4.004 -3.376 1.00 98.88 84 ILE A O 1
ATOM 654 N N . GLY A 1 85 ? -3.017 3.208 -1.305 1.00 98.75 85 GLY A N 1
ATOM 655 C CA . GLY A 1 85 ? -4.441 3.174 -1.019 1.00 98.75 85 GLY A CA 1
ATOM 656 C C . GLY A 1 85 ? -4.773 3.043 0.455 1.00 98.75 85 GLY A C 1
ATOM 657 O O . GLY A 1 85 ? -3.978 2.533 1.248 1.00 98.75 85 GLY A O 1
ATOM 658 N N . ALA A 1 86 ? -5.980 3.487 0.788 1.00 98.75 86 ALA A N 1
ATOM 659 C CA . ALA A 1 86 ? -6.592 3.350 2.099 1.00 98.75 86 ALA A CA 1
ATOM 660 C C . ALA A 1 86 ? -8.016 2.798 1.956 1.00 98.75 86 ALA A C 1
ATOM 662 O O . ALA A 1 86 ? -8.721 3.137 1.005 1.00 98.75 86 ALA A O 1
ATOM 663 N N . MET A 1 87 ? -8.446 1.957 2.894 1.00 98.69 87 MET A N 1
ATOM 664 C CA . MET A 1 87 ? -9.796 1.391 2.935 1.00 98.69 87 MET A CA 1
ATOM 665 C C . MET A 1 87 ? -10.317 1.364 4.368 1.00 98.69 87 MET A C 1
ATOM 667 O O . MET A 1 87 ? -9.576 1.042 5.293 1.00 98.69 87 MET A O 1
ATOM 671 N N . PHE A 1 88 ? -11.597 1.678 4.532 1.00 98.38 88 PHE A N 1
ATOM 672 C CA . PHE A 1 88 ? -12.315 1.591 5.795 1.00 98.38 88 PHE A CA 1
ATOM 673 C C . PHE A 1 88 ? -13.211 0.348 5.799 1.00 98.38 88 PHE A C 1
ATOM 675 O O . PHE A 1 88 ? -13.620 -0.147 4.747 1.00 98.38 88 PHE A O 1
ATOM 682 N N . ARG A 1 89 ? -13.530 -0.164 6.989 1.00 97.44 89 ARG A N 1
ATOM 683 C CA . ARG A 1 89 ? -14.309 -1.399 7.191 1.00 97.44 89 ARG A CA 1
ATOM 684 C C . ARG A 1 89 ? -15.702 -1.426 6.563 1.00 97.44 89 ARG A C 1
ATOM 686 O O . ARG A 1 89 ? -16.239 -2.510 6.354 1.00 97.44 89 ARG A O 1
ATOM 693 N N . ASP A 1 90 ? -16.287 -0.270 6.252 1.00 96.31 90 ASP A N 1
ATOM 694 C CA . ASP A 1 90 ? -17.559 -0.183 5.518 1.00 96.31 90 ASP A CA 1
ATOM 695 C C . ASP A 1 90 ? -17.406 -0.433 4.003 1.00 96.31 90 ASP A C 1
ATOM 697 O O . ASP A 1 90 ? -18.395 -0.472 3.273 1.00 96.31 90 ASP A O 1
ATOM 701 N N . GLY A 1 91 ? -16.173 -0.637 3.530 1.00 96.50 91 GLY A N 1
ATOM 702 C CA . GLY A 1 91 ? -15.836 -0.878 2.133 1.00 96.50 91 GLY A CA 1
ATOM 703 C C . GLY A 1 91 ? -15.462 0.379 1.346 1.00 96.50 91 GLY A C 1
ATOM 704 O O . GLY A 1 91 ? -15.020 0.242 0.204 1.00 96.50 91 GLY A O 1
ATOM 705 N N . THR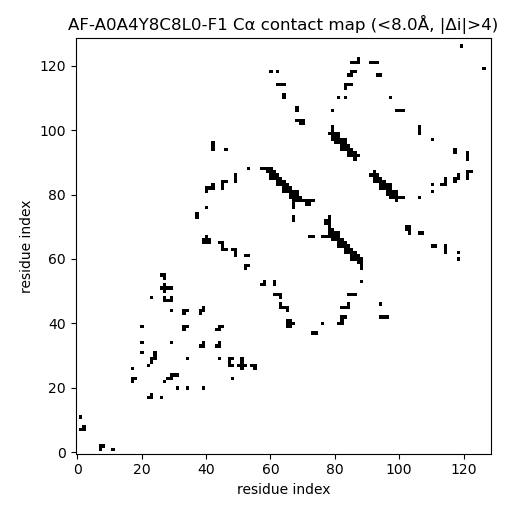 A 1 92 ? -15.590 1.576 1.928 1.00 97.94 92 THR A N 1
ATOM 706 C CA . THR A 1 92 ? -15.119 2.826 1.315 1.00 97.94 92 THR A CA 1
ATOM 707 C C . THR A 1 92 ? -13.604 2.772 1.164 1.00 97.94 92 THR A C 1
ATOM 709 O O . THR A 1 92 ? -12.895 2.370 2.088 1.00 97.94 92 THR A O 1
ATOM 712 N N . PHE A 1 93 ? -13.087 3.186 0.010 1.00 98.56 93 PHE A N 1
ATOM 713 C CA . PHE A 1 93 ? -11.652 3.201 -0.245 1.00 98.56 93 PHE A CA 1
ATOM 714 C C . PHE A 1 93 ? -11.255 4.353 -1.170 1.00 98.56 93 PHE A C 1
ATOM 716 O O . PHE A 1 93 ? -12.074 4.869 -1.928 1.00 98.56 93 PHE A O 1
ATOM 723 N N . ILE A 1 94 ? -9.981 4.729 -1.107 1.00 98.69 94 ILE A N 1
ATOM 724 C CA . ILE A 1 94 ? -9.341 5.708 -1.987 1.00 98.69 94 ILE A CA 1
ATOM 725 C C . ILE A 1 94 ? -7.982 5.161 -2.424 1.00 98.69 94 ILE A C 1
ATOM 727 O O . ILE A 1 94 ? -7.306 4.472 -1.655 1.00 98.69 94 ILE A O 1
ATOM 731 N N . GLN A 1 95 ? -7.589 5.447 -3.663 1.00 98.69 95 GLN A N 1
ATOM 732 C CA . GLN A 1 95 ? -6.286 5.088 -4.213 1.00 98.69 95 GLN A CA 1
ATOM 733 C C . GLN A 1 95 ? -5.709 6.275 -4.972 1.00 98.69 95 GLN A C 1
ATOM 735 O O . GLN A 1 95 ? -6.449 7.041 -5.584 1.00 98.69 95 GLN A O 1
ATOM 740 N N . GLU A 1 96 ? -4.390 6.403 -4.935 1.00 98.62 96 GLU A N 1
ATOM 741 C CA . GLU A 1 96 ? -3.646 7.370 -5.735 1.00 98.62 96 GLU A CA 1
ATOM 742 C C . GLU A 1 96 ? -2.393 6.687 -6.310 1.00 98.62 96 GLU A C 1
ATOM 744 O O . GLU A 1 96 ? -1.852 5.741 -5.726 1.00 98.62 96 GLU A O 1
ATOM 749 N N . THR A 1 97 ? -1.929 7.178 -7.459 1.00 98.69 97 THR A N 1
ATOM 750 C CA . THR A 1 97 ? -0.630 6.808 -8.033 1.00 98.69 97 THR A CA 1
ATOM 751 C C . THR A 1 97 ? 0.319 7.992 -7.891 1.00 98.69 97 THR A C 1
ATOM 753 O O . THR A 1 97 ? 0.016 9.100 -8.332 1.00 98.69 97 THR A O 1
ATOM 756 N N . LEU A 1 98 ? 1.472 7.752 -7.278 1.00 98.56 98 LEU A N 1
ATOM 757 C CA . LEU A 1 98 ? 2.548 8.716 -7.111 1.00 98.56 98 LEU A CA 1
ATOM 758 C C . LEU A 1 98 ? 3.608 8.515 -8.194 1.00 98.56 98 LEU A C 1
ATOM 760 O O . LEU A 1 98 ? 3.915 7.383 -8.575 1.00 98.56 98 LEU A O 1
ATOM 764 N N . TYR A 1 99 ? 4.206 9.625 -8.616 1.00 98.06 99 TYR A N 1
ATOM 765 C CA . TYR A 1 99 ? 5.390 9.660 -9.469 1.00 98.06 99 TYR A CA 1
ATOM 766 C C . TYR A 1 99 ? 6.458 10.467 -8.743 1.00 98.06 99 TYR A C 1
ATOM 768 O O . TYR A 1 99 ? 6.419 11.697 -8.732 1.00 98.06 99 TYR A O 1
ATOM 776 N N . LEU A 1 100 ? 7.353 9.762 -8.063 1.00 97.75 100 LEU A N 1
ATOM 777 C CA . LEU A 1 100 ? 8.375 10.357 -7.214 1.00 97.75 100 LEU A CA 1
ATOM 778 C C . LEU A 1 100 ? 9.738 10.335 -7.900 1.00 97.75 100 LEU A C 1
ATOM 780 O O . LEU A 1 100 ? 10.026 9.448 -8.697 1.00 97.75 100 LEU A O 1
ATOM 784 N N . ASP A 1 101 ? 10.582 11.294 -7.547 1.00 95.69 101 ASP A N 1
ATOM 785 C CA . ASP A 1 101 ? 11.978 11.359 -7.968 1.00 95.69 101 ASP A CA 1
ATOM 786 C C . ASP A 1 101 ? 12.857 11.584 -6.734 1.00 95.69 101 ASP A C 1
ATOM 788 O O . ASP A 1 101 ? 12.444 12.272 -5.799 1.00 95.69 101 ASP A O 1
ATOM 792 N N . GLY A 1 102 ? 14.034 10.968 -6.708 1.00 94.06 102 GLY A N 1
ATOM 793 C CA . GLY A 1 102 ? 14.920 10.932 -5.546 1.00 94.06 102 GLY A CA 1
ATOM 794 C C . GLY A 1 102 ? 15.501 9.547 -5.276 1.00 94.06 102 GLY A C 1
ATOM 795 O O . GLY A 1 102 ? 15.341 8.607 -6.054 1.00 94.06 102 GLY A O 1
ATOM 796 N N . ASP A 1 103 ? 16.208 9.414 -4.158 1.00 95.25 103 ASP A N 1
ATOM 797 C CA . ASP A 1 103 ? 16.731 8.117 -3.749 1.00 95.25 103 ASP A CA 1
ATOM 798 C C . ASP A 1 103 ? 15.630 7.194 -3.193 1.00 95.25 103 ASP A C 1
ATOM 800 O O . ASP A 1 103 ? 14.469 7.566 -2.988 1.00 95.25 103 ASP A O 1
ATOM 804 N N . ARG A 1 104 ? 16.011 5.935 -2.956 1.00 96.12 104 ARG A N 1
ATOM 805 C CA . ARG A 1 104 ? 15.101 4.905 -2.450 1.00 96.12 104 ARG A CA 1
ATOM 806 C C . ARG A 1 104 ? 14.471 5.279 -1.108 1.00 96.12 104 ARG A C 1
ATOM 808 O O . ARG A 1 104 ? 13.310 4.939 -0.894 1.00 96.12 104 ARG A O 1
ATOM 815 N N . GLU A 1 105 ? 15.233 5.893 -0.210 1.00 96.50 105 GLU A N 1
ATOM 816 C CA . GLU A 1 105 ? 14.760 6.237 1.131 1.00 96.50 105 GLU A CA 1
ATOM 817 C C . GLU A 1 105 ? 13.713 7.347 1.037 1.00 96.50 105 GLU A C 1
ATOM 819 O O . GLU A 1 105 ? 12.591 7.169 1.510 1.00 96.50 105 GLU A O 1
ATOM 824 N N . PHE A 1 106 ? 14.017 8.409 0.290 1.00 96.56 106 PHE A N 1
ATOM 825 C CA . PHE A 1 106 ? 13.094 9.502 0.012 1.00 96.56 106 PHE A CA 1
ATOM 826 C C . PHE A 1 106 ? 11.772 8.999 -0.581 1.00 96.56 106 PHE A C 1
ATOM 828 O O . PHE A 1 106 ? 10.696 9.314 -0.070 1.00 96.56 106 PHE A O 1
ATOM 835 N N . MET A 1 107 ? 11.831 8.167 -1.627 1.00 97.62 107 MET A N 1
ATOM 836 C CA . MET A 1 107 ? 10.632 7.612 -2.265 1.00 97.62 107 MET A CA 1
ATOM 837 C C . MET A 1 107 ? 9.772 6.797 -1.286 1.00 97.62 107 MET A C 1
ATOM 839 O O . MET A 1 107 ? 8.544 6.899 -1.305 1.00 97.62 107 MET A O 1
ATOM 843 N N . GLN A 1 108 ? 10.399 5.998 -0.418 1.00 97.06 108 GLN A N 1
ATOM 844 C CA . GLN A 1 108 ? 9.689 5.208 0.591 1.00 97.06 108 GLN A CA 1
ATOM 845 C C . GLN A 1 108 ? 9.035 6.096 1.651 1.00 97.06 108 GLN A C 1
ATOM 847 O O . GLN A 1 108 ? 7.875 5.875 2.000 1.00 97.06 108 GLN A O 1
ATOM 852 N N . GLU A 1 109 ? 9.743 7.112 2.143 1.00 97.19 109 GLU A N 1
ATOM 853 C CA . GLU A 1 109 ? 9.209 8.048 3.132 1.00 97.19 109 GLU A CA 1
ATOM 854 C C . GLU A 1 109 ? 8.010 8.831 2.589 1.00 97.19 109 GLU A C 1
ATOM 856 O O . GLU A 1 109 ? 6.964 8.889 3.243 1.00 97.19 109 GLU A O 1
ATOM 861 N N . GLN A 1 110 ? 8.116 9.368 1.371 1.00 98.12 110 GLN A N 1
ATOM 862 C CA . GLN A 1 110 ? 7.019 10.098 0.734 1.00 98.12 110 GLN A CA 1
ATOM 863 C C . GLN A 1 110 ? 5.811 9.196 0.462 1.00 98.12 110 GLN A C 1
ATOM 865 O O . GLN A 1 110 ? 4.678 9.609 0.708 1.00 98.12 110 GLN A O 1
ATOM 870 N N . ALA A 1 111 ? 6.026 7.949 0.029 1.00 98.38 111 ALA A N 1
ATOM 871 C CA . ALA A 1 111 ? 4.938 6.989 -0.147 1.00 98.38 111 ALA A CA 1
ATOM 872 C C . ALA A 1 111 ? 4.196 6.712 1.169 1.00 98.38 111 ALA A C 1
ATOM 874 O O . ALA A 1 111 ? 2.963 6.684 1.196 1.00 98.38 111 ALA A O 1
ATOM 875 N N . VAL A 1 112 ? 4.931 6.544 2.274 1.00 97.94 112 VAL A N 1
ATOM 876 C CA . VAL A 1 112 ? 4.343 6.338 3.605 1.00 97.94 112 VAL A CA 1
ATOM 877 C C . VAL A 1 112 ? 3.524 7.556 4.034 1.00 97.94 112 VAL A C 1
ATOM 879 O O . VAL A 1 112 ? 2.374 7.395 4.443 1.00 97.94 112 VAL A O 1
ATOM 882 N N . LEU A 1 113 ? 4.077 8.766 3.912 1.00 97.81 113 LEU A N 1
ATOM 883 C CA . LEU A 1 113 ? 3.381 10.005 4.274 1.00 97.81 113 LEU A CA 1
ATOM 884 C C . LEU A 1 113 ? 2.113 10.210 3.440 1.00 97.81 113 LEU A C 1
ATOM 886 O O . LEU A 1 113 ? 1.042 10.436 4.001 1.00 97.81 113 LEU A O 1
ATOM 890 N N . ALA A 1 114 ? 2.207 10.057 2.120 1.00 98.44 114 ALA A N 1
ATOM 891 C CA . ALA A 1 114 ? 1.067 10.188 1.219 1.00 98.44 114 ALA A CA 1
ATOM 892 C C . ALA A 1 114 ? -0.041 9.171 1.540 1.00 98.44 114 ALA A C 1
ATOM 894 O O . ALA A 1 114 ? -1.223 9.511 1.519 1.00 98.44 114 ALA A O 1
ATOM 895 N N . THR A 1 115 ? 0.324 7.947 1.927 1.00 98.50 115 THR A N 1
ATOM 896 C CA . THR A 1 115 ? -0.649 6.922 2.337 1.00 98.50 115 THR A CA 1
ATOM 897 C C . THR A 1 115 ? -1.352 7.284 3.651 1.00 98.50 115 THR A C 1
ATOM 899 O O . THR A 1 115 ? -2.552 7.053 3.785 1.00 98.50 115 THR A O 1
ATOM 902 N N . PHE A 1 116 ? -0.661 7.920 4.604 1.00 97.06 116 PHE A N 1
ATOM 903 C CA . PHE A 1 116 ? -1.325 8.492 5.783 1.00 97.06 116 PHE A CA 1
ATOM 904 C C . PHE A 1 116 ? -2.230 9.674 5.425 1.00 97.06 116 PHE A C 1
ATOM 906 O O . PHE A 1 116 ? -3.312 9.800 5.990 1.00 97.06 116 PHE A O 1
ATOM 913 N N . CYS A 1 117 ? -1.859 10.510 4.454 1.00 97.50 117 CYS A N 1
ATOM 914 C CA . CYS A 1 117 ? -2.770 11.539 3.957 1.00 97.50 117 CYS A CA 1
ATOM 915 C C . CYS A 1 117 ? -4.040 10.925 3.348 1.00 97.50 117 CYS A C 1
ATOM 917 O O . CYS A 1 117 ? -5.125 11.457 3.567 1.00 97.50 117 CYS A O 1
ATOM 919 N N . LEU A 1 118 ? -3.938 9.795 2.635 1.00 98.12 118 LEU A N 1
ATOM 920 C CA . LEU A 1 118 ? -5.113 9.068 2.144 1.00 98.12 118 LEU A CA 1
ATOM 921 C C . LEU A 1 118 ? -6.019 8.581 3.273 1.00 98.12 118 LEU A C 1
ATOM 923 O O . LEU A 1 118 ? -7.233 8.718 3.156 1.00 98.12 118 LEU A O 1
ATOM 927 N N . LEU A 1 119 ? -5.451 8.060 4.364 1.00 96.94 119 LEU A N 1
ATOM 928 C CA . LEU A 1 119 ? -6.216 7.668 5.551 1.00 96.94 119 LEU A CA 1
ATOM 929 C C . LEU A 1 119 ? -7.072 8.830 6.075 1.00 96.94 119 LEU A C 1
ATOM 931 O O . LEU A 1 119 ? -8.275 8.670 6.267 1.00 96.94 119 LEU A O 1
ATOM 935 N N . LEU A 1 120 ? -6.451 9.999 6.261 1.00 96.19 120 LEU A N 1
ATOM 936 C CA . LEU A 1 120 ? -7.121 11.197 6.772 1.00 96.19 120 LEU A CA 1
ATOM 937 C C . LEU A 1 120 ? -8.200 11.708 5.806 1.00 96.19 120 LEU A C 1
ATOM 939 O O . LEU A 1 120 ? -9.279 12.099 6.239 1.00 96.19 120 LEU A O 1
ATOM 943 N N . LYS A 1 121 ? -7.936 11.665 4.493 1.00 96.50 121 LYS A N 1
ATOM 944 C CA . LYS A 1 121 ? -8.905 12.043 3.450 1.00 96.50 121 LYS A CA 1
ATOM 945 C C . LYS A 1 121 ? -10.085 11.072 3.339 1.00 96.50 121 LYS A C 1
ATOM 947 O O . LYS A 1 121 ? -11.145 11.476 2.876 1.00 96.50 121 LYS A O 1
ATOM 952 N N . LEU A 1 122 ? -9.893 9.795 3.677 1.00 97.50 122 LEU A N 1
ATOM 953 C CA . LEU A 1 122 ? -10.895 8.746 3.468 1.00 97.50 122 LEU A CA 1
ATOM 954 C C . LEU A 1 122 ? -12.104 8.895 4.398 1.00 97.50 122 LEU A C 1
ATOM 956 O O . LEU A 1 122 ? -13.230 8.628 3.981 1.00 97.50 122 LEU A O 1
ATOM 960 N N . LYS A 1 123 ? -11.849 9.270 5.654 1.00 95.44 123 LYS A N 1
ATOM 961 C CA . LYS A 1 123 ? -12.852 9.451 6.711 1.00 95.44 123 LYS A CA 1
ATOM 962 C C . LYS A 1 123 ? -12.502 10.674 7.567 1.00 95.44 123 LYS A C 1
ATOM 964 O O . LYS A 1 123 ? -12.150 10.502 8.737 1.00 95.44 123 LYS A O 1
ATOM 969 N N . PRO A 1 124 ? -12.516 11.896 7.001 1.00 93.88 124 PRO A N 1
ATOM 970 C CA . PRO A 1 124 ? -12.154 13.103 7.743 1.00 93.88 124 PRO A CA 1
ATOM 971 C C . PRO A 1 124 ? -12.983 13.259 9.023 1.00 93.88 124 PRO A C 1
ATOM 973 O O . PRO A 1 124 ? -12.441 13.644 10.052 1.00 93.88 124 PRO A O 1
ATOM 976 N N . GLU A 1 125 ? -14.247 12.833 9.005 1.00 93.06 125 GLU A N 1
ATOM 977 C CA . GLU A 1 125 ? -15.174 12.896 10.136 1.00 93.06 125 GLU A CA 1
ATOM 978 C C . GLU A 1 125 ? -14.733 12.093 11.373 1.00 93.06 125 GLU A C 1
ATOM 980 O O . GLU A 1 125 ? -15.235 12.335 12.466 1.00 93.06 125 GLU A O 1
ATOM 985 N N . ILE A 1 126 ? -13.813 11.132 11.223 1.00 91.25 126 ILE A N 1
ATOM 986 C CA . ILE A 1 126 ? -13.244 10.360 12.343 1.00 91.25 126 ILE A CA 1
ATOM 987 C C . ILE A 1 126 ? -12.070 11.108 12.998 1.00 91.25 126 ILE A C 1
ATOM 989 O O . ILE A 1 126 ? -11.758 10.860 14.162 1.00 91.25 126 ILE A O 1
ATOM 993 N N . PHE A 1 127 ? -11.413 12.008 12.262 1.00 86.81 127 PHE A N 1
ATOM 994 C CA . PHE A 1 127 ? -10.196 12.705 12.692 1.00 86.81 127 PHE A CA 1
ATOM 995 C C . PHE A 1 127 ? -10.415 14.188 13.014 1.00 86.81 127 PHE A C 1
ATOM 997 O O . PHE A 1 127 ? -9.489 14.844 13.493 1.00 86.81 127 PHE A O 1
ATOM 1004 N N . GLU A 1 128 ? -11.607 14.723 12.752 1.00 76.94 128 GLU A N 1
ATOM 1005 C CA . GLU A 1 128 ? -12.004 16.053 13.209 1.00 76.94 128 GLU A CA 1
ATOM 1006 C C . GLU A 1 128 ? -12.149 16.047 14.743 1.00 76.94 128 GLU A C 1
ATOM 1008 O O . GLU A 1 128 ? -12.948 15.296 15.305 1.00 76.94 128 GLU A O 1
ATOM 1013 N N . ILE A 1 129 ? -11.319 16.859 15.409 1.00 56.34 129 ILE A N 1
ATOM 1014 C CA . ILE A 1 129 ? -11.346 17.131 16.857 1.00 56.34 129 ILE A CA 1
ATOM 1015 C C . ILE A 1 129 ? -12.096 18.438 17.097 1.00 56.34 129 ILE A C 1
ATOM 1017 O O . ILE A 1 129 ? -11.770 19.424 16.394 1.00 56.34 129 ILE A O 1
#

Radius of gyration: 14.71 Å; Cα contacts (8 Å, |Δi|>4): 206; chains: 1; bounding box: 35×34×42 Å

Nearest PDB structures (foldseek):
  5v01-assembly1_B  TM=8.605E-01  e=2.814E-08  Klebsiella pneumoniae subsp. pneumoniae MGH 78578
  5kol-assembly2_D  TM=9.220E-01  e=5.386E-07  Escherichia coli O157:H7
  4cta-assembly1_A  TM=9.453E-01  e=4.443E-07  Thermus thermophilus HB8
  6mr3-assembly2_C-2  TM=9.314E-01  e=4.773E-06  Streptococcus mutans UA159
  6mr3-assembly1_B-3  TM=9.199E-01  e=4.477E-06  Streptococcus mutans UA159

Foldseek 3Di:
DLVVDPPSVVQAVDDDDQPDPVSLCPQQVDDVVCPPPVNQLDLSSQLSSQNSCCVRPVHQKDKGKGAAFADDADVPHDHLWMKIKMAGNVGQIDIDTTRDDDHRVVSVVVRVVVNVVRVCVRCVVVVDD

Sequence (129 aa):
TLTKISGVSEIFEGSIISYSNRIKHEWLGISESVLENNGEYSERCVYFMLKGIFKTANPDFALAISGVVGEKDEGKIKSGTIYIGAMFRDGTFIQETLYLDGDREFMQEQAVLATFCLLLKLKPEIFEI

Solvent-accessible surface area (backbone atoms only — not comparable to full-atom values): 7489 Å² total; per-residue (Å²): 116,66,88,76,45,88,72,38,73,81,81,49,91,78,85,83,88,53,84,48,70,67,44,32,27,74,68,28,65,37,54,65,86,51,45,49,94,65,20,54,63,30,67,68,33,33,51,37,46,38,58,15,45,48,76,73,67,57,51,66,66,37,72,31,76,32,54,39,76,43,96,55,56,61,90,91,43,53,38,25,38,32,23,33,24,22,34,39,71,91,68,55,67,50,72,52,76,46,82,46,86,72,56,50,65,56,48,52,53,51,52,53,52,53,34,51,51,39,47,49,68,70,49,45,82,79,71,67,128

Secondary structure (DSSP, 8-state):
-GGGSTTGGGT--------SHHHHHHHH---HHHHGGGTTSSHHHHHHHHHHHHHHT--SEEEEEEE--SSS-BTTBPTTEEEEEEEETTS-EEEEEEE--S-HHHHHHHHHHHHHHHHHHH-HHHH--

Mean predicted aligned error: 2.89 Å